Protein AF-A0A6S6WD17-F1 (afdb_monomer)

pLDDT: mean 90.26, std 6.53, range [53.34, 97.44]

Foldseek 3Di:
DQDDFDDQDDDPCVVVVDDGDDTDDSVPDDDPVQKDKDFDALVCLLVVLVVCPVPDDPVRLCVAQPPVRDDDPSVSSVLLSLLCHLLSVAPQKTKMFMAGNVVRDTPDIDMDGHPPDPDDDDSSHNCSNVVRD

Organism: NCBI:txid97479

Solvent-accessible surface area (backbone atoms only — not comparable to full-atom values): 8151 Å² total; per-residue (Å²): 130,86,66,73,71,59,77,83,74,91,68,75,30,88,80,69,79,57,81,84,79,77,63,70,56,45,94,77,52,80,57,72,90,41,50,45,78,44,75,53,52,74,89,43,25,53,62,52,27,48,47,49,64,71,74,47,55,73,71,69,44,40,80,63,47,47,74,94,75,57,70,60,67,70,58,50,26,54,52,45,14,59,23,40,47,26,42,60,69,29,94,42,38,51,44,37,32,33,28,36,56,93,78,66,44,78,79,44,76,51,71,49,72,43,93,82,39,94,68,93,81,57,64,79,37,81,65,21,32,81,71,45,92

Nearest PDB structures (foldseek):
  8t8d-assembly2_B  TM=6.590E-01  e=1.403E+00  Helicobacter pylori 26695
  9g8n-assembly1_G  TM=5.959E-01  e=2.919E+00  Homo sapiens
  3iml-assembly1_B  TM=3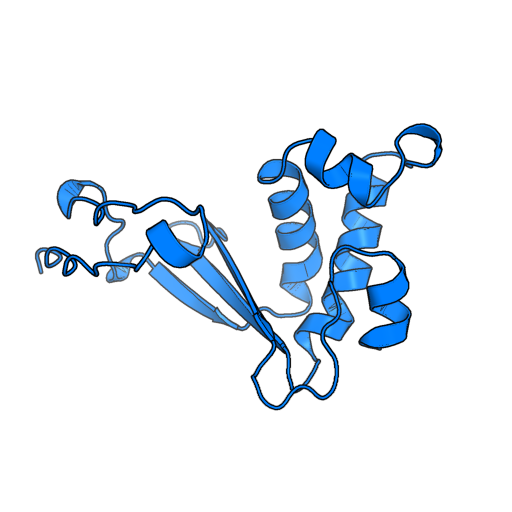.505E-01  e=1.099E+00  Burkholderia pseudomallei
  3r9p-assembly1_A  TM=4.827E-01  e=2.583E+00  Mycobacterium avium subsp. paratuberculosis
  5ugh-assembly1_A  TM=4.217E-01  e=2.286E+00  Homo sapiens

Structure (mmCIF, N/CA/C/O backbone):
data_AF-A0A6S6WD17-F1
#
_entry.id   AF-A0A6S6WD17-F1
#
loop_
_atom_site.group_PDB
_atom_site.id
_atom_site.type_symbol
_atom_site.label_atom_id
_atom_site.label_alt_id
_atom_site.label_comp_id
_atom_site.label_asym_id
_atom_site.label_entity_id
_atom_site.label_seq_id
_atom_site.pdbx_PDB_ins_code
_atom_site.Cartn_x
_atom_site.Cartn_y
_atom_site.Cartn_z
_atom_site.occupancy
_atom_site.B_iso_or_equiv
_atom_site.auth_seq_id
_atom_site.auth_comp_id
_atom_site.auth_asym_id
_atom_site.auth_atom_id
_atom_site.pdbx_PDB_model_num
ATOM 1 N N . MET A 1 1 ? -20.141 0.971 21.240 1.00 53.34 1 MET A N 1
ATOM 2 C CA . MET A 1 1 ? -21.398 1.429 20.604 1.00 53.34 1 MET A CA 1
ATOM 3 C C . MET A 1 1 ? -21.593 0.637 19.319 1.00 53.34 1 MET A C 1
ATOM 5 O O . MET A 1 1 ? -20.578 0.322 18.708 1.00 53.34 1 MET A O 1
ATOM 9 N N . PRO A 1 2 ? -22.823 0.260 18.930 1.00 64.88 2 PRO A N 1
ATOM 10 C CA . PRO A 1 2 ? -23.047 -0.427 17.659 1.00 64.88 2 PRO A CA 1
ATOM 11 C C . PRO A 1 2 ? -22.592 0.463 16.495 1.00 64.88 2 PRO A C 1
A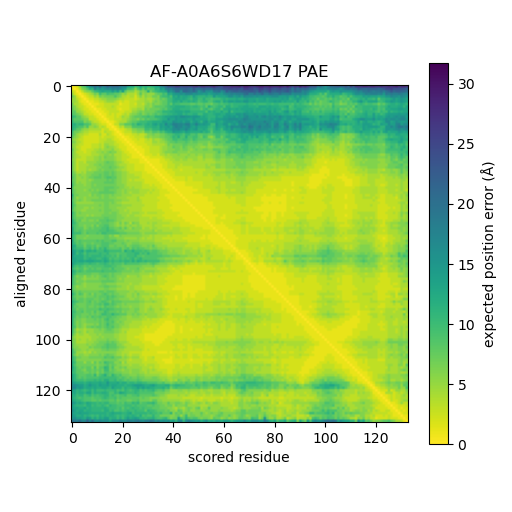TOM 13 O O . PRO A 1 2 ? -22.884 1.660 16.483 1.00 64.88 2 PRO A O 1
ATOM 16 N N . GLN A 1 3 ? -21.847 -0.107 15.544 1.00 75.94 3 GLN A N 1
ATOM 17 C CA . GLN A 1 3 ? -21.400 0.624 14.359 1.00 75.94 3 GLN A CA 1
ATOM 18 C C . GLN A 1 3 ? -22.602 1.022 13.503 1.00 75.94 3 GLN A C 1
ATOM 20 O O . GLN A 1 3 ? -23.478 0.206 13.216 1.00 75.94 3 GLN A O 1
ATOM 25 N N . GLN A 1 4 ? -22.637 2.289 13.094 1.00 83.19 4 GLN A N 1
ATOM 26 C CA . GLN A 1 4 ? -23.680 2.793 12.210 1.00 83.19 4 GLN A CA 1
ATOM 27 C C . GLN A 1 4 ? -23.509 2.225 10.798 1.00 83.19 4 GLN A C 1
ATOM 29 O O . GLN A 1 4 ? -22.388 2.049 10.305 1.00 83.19 4 GLN A O 1
ATOM 34 N N . GLN A 1 5 ? -24.638 1.957 10.141 1.00 85.69 5 GLN A N 1
ATOM 35 C CA . GLN A 1 5 ? -24.658 1.603 8.728 1.00 85.69 5 GLN A CA 1
ATOM 36 C C . GLN A 1 5 ? -24.125 2.775 7.906 1.00 85.69 5 GLN A C 1
ATOM 38 O O . GLN A 1 5 ? -24.564 3.915 8.068 1.00 85.69 5 GLN A O 1
ATOM 43 N N . ALA A 1 6 ? -23.155 2.494 7.038 1.00 87.38 6 ALA A N 1
ATOM 44 C CA . ALA A 1 6 ? -22.602 3.512 6.161 1.00 87.38 6 ALA A CA 1
ATOM 45 C C . ALA A 1 6 ? -23.648 3.943 5.121 1.00 87.38 6 ALA A C 1
ATOM 47 O O . ALA A 1 6 ? -24.396 3.117 4.591 1.00 87.38 6 ALA A O 1
ATOM 48 N N . ALA A 1 7 ? -23.688 5.244 4.829 1.00 90.38 7 ALA A N 1
ATOM 49 C CA . ALA A 1 7 ? -24.592 5.796 3.832 1.00 90.38 7 ALA A CA 1
ATOM 50 C C . ALA A 1 7 ? -24.287 5.220 2.442 1.00 90.38 7 ALA A C 1
ATOM 52 O O . ALA A 1 7 ? -23.127 5.080 2.048 1.00 90.38 7 ALA A O 1
ATOM 53 N N . PHE A 1 8 ? -25.336 4.917 1.680 1.00 92.50 8 PHE A N 1
ATOM 54 C CA . PHE A 1 8 ? -25.189 4.577 0.272 1.00 92.50 8 PHE A CA 1
ATOM 55 C C . PHE A 1 8 ? -24.805 5.830 -0.522 1.00 92.50 8 PHE A C 1
ATOM 57 O O . PHE A 1 8 ? -25.510 6.838 -0.482 1.00 92.50 8 PHE A O 1
ATOM 64 N N . ILE A 1 9 ? -23.700 5.752 -1.262 1.00 91.62 9 ILE A N 1
ATOM 65 C CA . ILE A 1 9 ? -23.235 6.819 -2.150 1.00 91.62 9 ILE A CA 1
ATOM 66 C C . ILE A 1 9 ? -23.401 6.328 -3.583 1.00 91.62 9 ILE A C 1
ATOM 68 O O . ILE A 1 9 ? -22.750 5.363 -3.985 1.00 91.62 9 ILE A O 1
ATOM 72 N N . LYS A 1 10 ? -24.268 6.998 -4.351 1.00 91.38 10 LYS A N 1
ATOM 73 C CA . LYS A 1 10 ? -24.457 6.705 -5.773 1.00 91.38 10 LYS A CA 1
ATOM 74 C C . LYS A 1 10 ? -23.298 7.290 -6.578 1.00 91.38 10 LYS A C 1
ATOM 76 O O . LYS A 1 10 ? -23.111 8.504 -6.600 1.00 91.38 10 LYS A O 1
ATOM 81 N N . VAL A 1 11 ? -22.557 6.426 -7.258 1.00 88.38 11 VAL A N 1
ATOM 82 C CA . VAL A 1 11 ? -21.476 6.784 -8.178 1.00 88.38 11 VAL A CA 1
ATOM 83 C C . VAL A 1 11 ? -22.023 6.731 -9.614 1.00 88.38 11 VAL A C 1
ATOM 85 O O . VAL A 1 11 ? -22.731 5.776 -9.941 1.00 88.38 11 VAL A O 1
ATOM 88 N N . PRO A 1 12 ? -21.732 7.719 -10.486 1.00 89.12 12 PRO A N 1
ATOM 89 C CA . PRO A 1 12 ? -22.207 7.740 -11.874 1.00 89.12 12 PRO A CA 1
ATOM 90 C C . PRO A 1 12 ? -21.410 6.757 -12.750 1.00 89.12 12 PRO A C 1
ATOM 92 O O . PRO A 1 12 ? -20.586 7.137 -13.583 1.00 89.12 12 PRO A O 1
ATOM 95 N N . THR A 1 13 ? -21.606 5.461 -12.513 1.00 90.38 13 THR A N 1
ATOM 96 C CA . THR A 1 13 ? -20.870 4.365 -13.169 1.00 90.38 13 THR A CA 1
ATOM 97 C C . THR A 1 13 ? -21.070 4.312 -14.683 1.00 90.38 13 THR A C 1
ATOM 99 O O . THR A 1 13 ? -20.185 3.859 -15.406 1.00 90.38 13 THR A O 1
ATOM 102 N N . GLU A 1 14 ? -22.190 4.840 -15.174 1.00 90.75 14 GLU A N 1
ATOM 103 C CA . GLU A 1 14 ? -22.513 4.977 -16.593 1.00 90.75 14 GLU A CA 1
ATOM 104 C C . GLU A 1 14 ? -21.523 5.866 -17.357 1.00 90.75 14 GLU A C 1
ATOM 106 O O . GLU A 1 14 ? -21.325 5.670 -18.553 1.00 90.75 14 GLU A O 1
ATOM 111 N N . LEU A 1 15 ? -20.864 6.810 -16.675 1.00 88.19 15 LEU A N 1
ATOM 112 C CA . LEU A 1 15 ? -19.889 7.716 -17.286 1.00 88.19 15 LEU A CA 1
ATOM 113 C C . LEU A 1 15 ? -18.483 7.112 -17.369 1.00 88.19 15 LEU A C 1
ATOM 115 O O . LEU A 1 15 ? -17.655 7.589 -18.142 1.00 88.19 15 LEU A O 1
ATOM 119 N N . THR A 1 16 ? -18.190 6.096 -16.556 1.00 82.62 16 THR A N 1
ATOM 120 C CA . THR A 1 16 ? -16.830 5.560 -16.382 1.00 82.62 16 THR A CA 1
ATOM 121 C C . THR A 1 16 ? -16.682 4.112 -16.836 1.00 82.62 16 THR A C 1
ATOM 123 O O . THR A 1 16 ? -15.560 3.613 -16.895 1.00 82.62 16 THR A O 1
ATOM 126 N N . GLY A 1 17 ? -17.789 3.419 -17.133 1.00 85.06 17 GLY A N 1
ATOM 127 C CA . GLY A 1 17 ? -17.787 1.969 -17.353 1.00 85.06 17 GLY A CA 1
ATOM 128 C C . GLY A 1 17 ? -17.413 1.177 -16.093 1.00 85.06 17 GLY A C 1
ATOM 129 O O . GLY A 1 17 ? -16.974 0.033 -16.191 1.00 85.06 17 GLY A O 1
ATOM 130 N N . GLY A 1 18 ? -17.523 1.806 -14.917 1.00 86.19 18 GLY A N 1
ATOM 131 C CA . GLY A 1 18 ? -17.204 1.209 -13.623 1.00 86.19 18 GLY A CA 1
ATOM 132 C C . GLY A 1 18 ? -18.350 0.381 -13.038 1.00 86.19 18 GLY A C 1
ATOM 133 O O . GLY A 1 18 ? -19.355 0.114 -13.692 1.00 86.19 18 GLY A O 1
ATOM 134 N N . PHE A 1 19 ? -18.213 -0.001 -11.766 1.00 88.44 19 PHE A N 1
ATOM 135 C CA . PHE A 1 19 ? -19.245 -0.716 -11.013 1.00 88.44 19 PHE A CA 1
ATOM 136 C C . PHE A 1 19 ? -19.519 -0.039 -9.667 1.00 88.44 19 PHE A C 1
ATOM 138 O O . PHE A 1 19 ? -18.638 0.585 -9.075 1.00 88.44 19 PHE A O 1
ATOM 145 N N . GLN A 1 20 ? -20.756 -0.164 -9.188 1.00 91.31 20 GLN A N 1
ATOM 146 C CA . GLN A 1 20 ? -21.193 0.338 -7.888 1.00 91.31 20 GLN A CA 1
ATOM 147 C C . GLN A 1 20 ? -21.063 -0.780 -6.852 1.00 91.31 20 GLN A C 1
ATOM 149 O O . GLN A 1 20 ? -21.557 -1.886 -7.066 1.00 91.31 20 GLN A O 1
ATOM 154 N N . THR A 1 21 ? -20.450 -0.484 -5.709 1.00 90.44 21 THR A N 1
ATOM 155 C CA . THR A 1 21 ? -20.460 -1.375 -4.542 1.00 90.44 21 THR A CA 1
ATOM 156 C C . THR A 1 21 ? -21.543 -0.962 -3.545 1.00 90.44 21 THR A C 1
ATOM 158 O O . THR A 1 21 ? -21.983 0.191 -3.516 1.00 90.44 21 THR A O 1
ATOM 161 N N . MET A 1 22 ? -21.986 -1.919 -2.726 1.00 91.38 22 MET A N 1
ATOM 162 C CA . MET A 1 22 ? -22.904 -1.667 -1.613 1.00 91.38 22 MET A CA 1
ATOM 163 C C . MET A 1 22 ? -22.117 -1.414 -0.320 1.00 91.38 22 MET A C 1
ATOM 165 O O . MET A 1 22 ? -21.058 -2.023 -0.139 1.00 91.38 22 MET A O 1
ATOM 169 N N . PRO A 1 23 ? -22.617 -0.561 0.594 1.00 90.19 23 PRO A N 1
ATOM 170 C CA . PRO A 1 23 ? -22.044 -0.422 1.926 1.00 90.19 23 PRO A CA 1
ATOM 171 C C . PRO A 1 23 ? -21.931 -1.774 2.638 1.00 90.19 23 PRO A C 1
ATOM 173 O O . PRO A 1 23 ? -22.854 -2.585 2.593 1.00 90.19 23 PRO A O 1
ATOM 176 N N . THR A 1 24 ? -20.811 -2.011 3.320 1.00 90.31 24 THR A N 1
ATOM 177 C CA . THR A 1 24 ? -20.634 -3.212 4.144 1.00 90.31 24 THR A CA 1
ATOM 178 C C . THR A 1 24 ? -21.606 -3.194 5.323 1.00 90.31 24 THR A C 1
ATOM 180 O O . THR A 1 24 ? -21.650 -2.216 6.073 1.00 90.31 24 THR A O 1
ATOM 183 N N . GLU A 1 25 ? -22.339 -4.293 5.513 1.00 91.12 25 GLU A N 1
ATOM 184 C CA . GLU A 1 25 ? -23.228 -4.487 6.664 1.00 91.12 25 GLU A CA 1
ATOM 185 C C . GLU A 1 25 ? -22.485 -4.278 7.996 1.00 91.12 25 GLU A C 1
ATOM 187 O O . GLU A 1 25 ? -21.384 -4.820 8.149 1.00 91.12 25 GLU A O 1
ATOM 192 N N . PRO A 1 26 ? -23.061 -3.565 8.987 1.00 89.88 26 PRO A N 1
ATOM 193 C CA . PRO A 1 26 ? -22.388 -3.278 10.257 1.00 89.88 26 PRO A CA 1
ATOM 194 C C . PRO A 1 26 ? -21.839 -4.512 10.975 1.00 89.88 26 PRO A C 1
ATOM 196 O O . PRO A 1 26 ? -20.745 -4.466 11.521 1.00 89.88 26 PRO A O 1
ATOM 199 N N . SER A 1 27 ? -22.555 -5.638 10.919 1.00 90.69 27 SER A N 1
ATOM 200 C CA . SER A 1 27 ? -22.145 -6.903 11.548 1.00 90.69 27 SER A CA 1
ATOM 201 C C . SER A 1 27 ? -20.901 -7.543 10.926 1.00 90.69 27 SER A C 1
ATOM 203 O O . SER A 1 27 ? -20.332 -8.462 11.508 1.00 90.69 27 SER A O 1
ATOM 205 N N . ARG A 1 28 ? -20.484 -7.082 9.742 1.00 90.25 28 ARG A N 1
ATOM 206 C CA . ARG A 1 28 ? -19.286 -7.543 9.028 1.00 90.25 28 ARG A CA 1
ATOM 207 C C . ARG A 1 28 ? -18.143 -6.530 9.078 1.00 90.25 28 ARG A C 1
ATOM 209 O O . ARG A 1 28 ? -17.102 -6.772 8.471 1.00 90.25 28 ARG A O 1
ATOM 216 N N . ARG A 1 29 ? -18.332 -5.381 9.736 1.00 89.88 29 ARG A N 1
ATOM 217 C CA . ARG A 1 29 ? -17.282 -4.371 9.890 1.00 89.88 29 ARG A CA 1
ATOM 218 C C . ARG A 1 29 ? -16.417 -4.719 11.097 1.00 89.88 29 ARG A C 1
ATOM 220 O O . ARG A 1 29 ? -16.905 -5.194 12.117 1.00 89.88 29 ARG A O 1
ATOM 227 N N . ILE A 1 30 ? -15.119 -4.477 10.959 1.00 91.19 30 ILE A N 1
ATOM 228 C CA . ILE A 1 30 ? -14.201 -4.500 12.098 1.00 91.19 30 ILE A CA 1
ATOM 229 C C . ILE A 1 30 ? -14.550 -3.293 12.981 1.00 91.19 30 ILE A C 1
ATOM 231 O O . ILE A 1 30 ? -14.720 -2.208 12.413 1.00 91.19 30 ILE A O 1
ATOM 235 N N . PRO A 1 31 ? -14.669 -3.443 14.315 1.00 92.25 31 PRO A N 1
ATOM 236 C CA . PRO A 1 31 ? -14.948 -2.332 15.221 1.00 92.25 31 PRO A CA 1
ATOM 237 C C . PRO A 1 31 ? -13.956 -1.178 15.053 1.00 92.25 31 PRO A C 1
ATOM 239 O O . PRO A 1 31 ? -12.758 -1.404 14.918 1.00 92.25 31 PRO A O 1
ATOM 242 N N . ASP A 1 32 ? -14.432 0.067 15.123 1.00 90.44 32 ASP A N 1
ATOM 243 C CA . ASP A 1 32 ? -13.563 1.247 14.975 1.00 90.44 32 ASP A CA 1
ATOM 244 C C . ASP A 1 32 ? -12.495 1.305 16.082 1.00 90.44 32 ASP A C 1
ATOM 246 O O . ASP A 1 32 ? -11.388 1.777 15.850 1.00 90.44 32 ASP A O 1
ATOM 250 N N . SER A 1 33 ? -12.806 0.776 17.273 1.00 94.50 33 SER A N 1
ATOM 251 C CA . SER A 1 33 ? -11.852 0.619 18.381 1.00 94.50 33 SER A CA 1
ATOM 252 C C . SER A 1 33 ? -10.695 -0.322 18.059 1.00 94.50 33 SER A C 1
ATOM 254 O O . SER A 1 33 ? -9.640 -0.229 18.683 1.00 94.50 33 SER A O 1
ATOM 256 N N . ASP A 1 34 ? -10.896 -1.217 17.095 1.00 96.25 34 ASP A N 1
ATOM 257 C CA . ASP A 1 34 ? -9.953 -2.266 16.734 1.00 96.25 34 ASP A CA 1
ATOM 258 C C . ASP A 1 34 ? -9.135 -1.866 15.497 1.00 96.25 34 ASP A C 1
ATOM 260 O O . ASP A 1 34 ? -8.337 -2.655 14.991 1.00 96.25 34 ASP A O 1
ATOM 264 N N . LEU A 1 35 ? -9.308 -0.632 15.011 1.00 95.56 35 LEU A N 1
ATOM 265 C CA . LEU A 1 35 ? -8.614 -0.085 13.855 1.00 95.56 35 LEU A CA 1
ATOM 266 C C . LEU A 1 35 ? -7.859 1.194 14.212 1.00 95.56 35 LEU A C 1
ATOM 268 O O .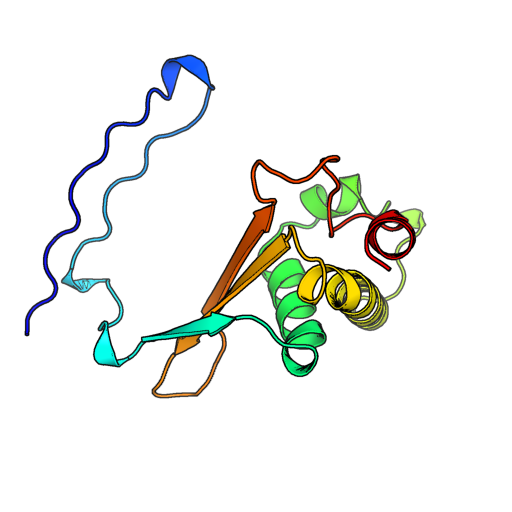 LEU A 1 35 ? -8.390 2.121 14.818 1.00 95.56 35 LEU A O 1
ATOM 272 N N . ARG A 1 36 ? -6.620 1.283 13.735 1.00 96.69 36 ARG A N 1
ATOM 273 C CA . ARG A 1 36 ? -5.864 2.535 13.655 1.00 96.69 36 ARG A CA 1
ATOM 274 C C . ARG A 1 36 ? -5.515 2.833 12.210 1.00 96.69 36 ARG A C 1
ATOM 276 O O . ARG A 1 36 ? -5.115 1.937 11.473 1.00 96.69 36 ARG A O 1
ATOM 283 N N . VAL A 1 37 ? -5.637 4.096 11.816 1.00 96.56 37 VAL A N 1
ATOM 284 C CA . VAL A 1 37 ? -5.151 4.580 10.520 1.00 96.56 37 VAL A CA 1
ATOM 285 C C . VAL A 1 37 ? -3.918 5.432 10.764 1.00 96.56 37 VAL A C 1
ATOM 287 O O . VAL A 1 37 ? -3.949 6.362 11.568 1.00 96.56 37 VAL A O 1
ATOM 290 N N . GLU A 1 38 ? -2.830 5.098 10.083 1.00 97.12 38 GLU A N 1
ATOM 291 C CA . GLU A 1 38 ? -1.520 5.715 10.274 1.00 97.12 38 GLU A CA 1
ATOM 292 C C . GLU A 1 38 ? -0.897 6.068 8.923 1.00 97.12 38 GLU A C 1
ATOM 294 O O . GLU A 1 38 ? -1.159 5.404 7.921 1.00 97.12 38 GLU A O 1
ATOM 299 N N . ILE A 1 39 ? -0.045 7.094 8.894 1.00 96.31 39 ILE A N 1
ATOM 300 C CA . ILE A 1 39 ? 0.815 7.363 7.735 1.00 96.31 39 ILE A CA 1
ATOM 301 C C . ILE A 1 39 ? 1.884 6.268 7.663 1.00 96.31 39 ILE A C 1
ATOM 303 O O . ILE A 1 39 ? 2.457 5.885 8.686 1.00 96.31 39 ILE A O 1
ATOM 307 N N . CYS A 1 40 ? 2.146 5.758 6.461 1.00 96.50 40 CYS A N 1
ATOM 308 C CA . CYS A 1 40 ? 3.201 4.774 6.254 1.00 96.50 40 CYS A CA 1
ATOM 309 C C . CYS A 1 40 ? 4.584 5.378 6.512 1.00 96.50 40 CYS A C 1
ATOM 311 O O . CYS A 1 40 ? 4.872 6.523 6.171 1.00 96.50 40 CYS A O 1
ATOM 313 N N . THR A 1 41 ? 5.459 4.562 7.080 1.00 95.31 41 THR A N 1
ATOM 314 C CA . THR A 1 41 ? 6.856 4.880 7.369 1.00 95.31 41 THR A CA 1
ATOM 315 C C . THR A 1 41 ? 7.781 3.966 6.575 1.00 95.31 41 THR A C 1
ATOM 317 O O . THR A 1 41 ? 7.356 2.969 5.993 1.00 95.31 41 THR A O 1
ATOM 320 N N . GLU A 1 42 ? 9.079 4.265 6.576 1.00 94.88 42 GLU A N 1
ATOM 321 C CA . GLU A 1 42 ? 10.087 3.427 5.912 1.00 94.88 42 GLU A CA 1
ATOM 322 C C . GLU A 1 42 ? 10.071 1.972 6.404 1.00 94.88 42 GLU A C 1
ATOM 324 O O . GLU A 1 42 ? 10.265 1.053 5.609 1.00 94.88 42 GLU A O 1
ATOM 329 N N . ALA A 1 43 ? 9.764 1.758 7.689 1.00 95.38 43 ALA A N 1
ATOM 330 C CA . ALA A 1 43 ? 9.669 0.427 8.287 1.00 95.38 43 ALA A CA 1
ATOM 331 C C . ALA A 1 43 ? 8.546 -0.430 7.674 1.00 95.38 43 ALA A C 1
ATOM 333 O O . ALA A 1 43 ? 8.599 -1.656 7.743 1.00 95.38 43 ALA A O 1
ATOM 334 N N . ASP A 1 44 ? 7.552 0.194 7.037 1.00 96.19 44 ASP A N 1
ATOM 335 C CA . ASP A 1 44 ? 6.409 -0.501 6.446 1.00 96.19 44 ASP A CA 1
ATOM 336 C C . ASP A 1 44 ? 6.685 -0.994 5.015 1.00 96.19 44 ASP A C 1
ATOM 338 O O . ASP A 1 44 ? 5.941 -1.824 4.490 1.00 96.19 44 ASP A O 1
ATOM 342 N N . ALA A 1 45 ? 7.749 -0.507 4.363 1.00 95.38 45 ALA A N 1
ATOM 343 C CA . ALA A 1 45 ? 7.954 -0.664 2.922 1.00 95.38 45 ALA A CA 1
ATOM 344 C C . ALA A 1 45 ? 7.960 -2.126 2.458 1.00 95.38 45 ALA A C 1
ATOM 346 O O . ALA A 1 45 ? 7.307 -2.463 1.469 1.00 95.38 45 ALA A O 1
ATOM 347 N N . LEU A 1 46 ? 8.673 -3.001 3.174 1.00 96.12 46 LEU A N 1
ATOM 348 C CA . LEU A 1 46 ? 8.766 -4.413 2.806 1.00 96.12 46 LEU A CA 1
ATOM 349 C C . LEU A 1 46 ? 7.424 -5.128 2.972 1.00 96.12 46 LEU A C 1
ATOM 351 O O . LEU A 1 46 ? 6.972 -5.805 2.051 1.00 96.12 46 LEU A O 1
ATOM 355 N N . LYS A 1 47 ? 6.743 -4.907 4.101 1.00 95.44 47 LYS A N 1
ATOM 356 C CA . LYS A 1 47 ? 5.454 -5.550 4.373 1.00 95.44 47 LYS A CA 1
ATOM 357 C C . LYS A 1 47 ? 4.380 -5.116 3.377 1.00 95.44 47 LYS A C 1
ATOM 359 O O . LYS A 1 47 ? 3.575 -5.927 2.929 1.00 95.44 47 LYS A O 1
ATOM 364 N N . ILE A 1 48 ? 4.394 -3.842 2.990 1.00 95.44 48 ILE A N 1
ATOM 365 C CA . ILE A 1 48 ? 3.491 -3.302 1.971 1.00 95.44 48 ILE A CA 1
ATOM 366 C C . ILE A 1 48 ? 3.817 -3.882 0.588 1.00 95.44 48 ILE A C 1
ATOM 368 O O . ILE A 1 48 ? 2.900 -4.210 -0.165 1.00 95.44 48 ILE A O 1
ATOM 372 N N . ALA A 1 49 ? 5.098 -4.054 0.250 1.00 95.25 49 ALA A N 1
ATOM 373 C CA . ALA A 1 49 ? 5.492 -4.692 -1.002 1.00 95.25 49 ALA A CA 1
ATOM 374 C C . ALA A 1 49 ? 4.974 -6.138 -1.095 1.00 95.25 49 ALA A C 1
ATOM 376 O O . ALA A 1 49 ? 4.349 -6.488 -2.095 1.00 95.25 49 ALA A O 1
ATOM 377 N N . GLU A 1 50 ? 5.162 -6.942 -0.045 1.00 95.31 50 GLU A N 1
ATOM 378 C CA . GLU A 1 50 ? 4.605 -8.301 0.063 1.00 95.31 50 GLU A CA 1
ATOM 379 C C . GLU A 1 50 ? 3.077 -8.306 -0.093 1.00 95.31 50 GLU A C 1
ATOM 381 O O . GLU A 1 50 ? 2.514 -9.100 -0.854 1.00 95.31 50 GLU A O 1
ATOM 386 N N . ALA A 1 51 ? 2.396 -7.380 0.591 1.00 93.25 51 ALA A N 1
ATOM 387 C CA . ALA A 1 51 ? 0.947 -7.247 0.510 1.00 93.25 51 ALA A CA 1
ATOM 388 C C . ALA A 1 51 ? 0.487 -6.934 -0.921 1.00 93.25 51 ALA A C 1
ATOM 390 O O . ALA A 1 51 ? -0.484 -7.517 -1.395 1.00 93.25 51 ALA A O 1
ATOM 391 N N . PHE A 1 52 ? 1.199 -6.079 -1.660 1.00 93.62 52 PHE A N 1
ATOM 392 C CA . PHE A 1 52 ? 0.851 -5.800 -3.053 1.00 93.62 52 PHE A CA 1
ATOM 393 C C . PHE A 1 52 ? 1.003 -7.021 -3.966 1.00 93.62 52 PHE A C 1
ATOM 395 O O . PHE A 1 52 ? 0.142 -7.235 -4.820 1.00 93.62 52 PHE A O 1
ATOM 402 N N . TYR A 1 53 ? 2.040 -7.843 -3.797 1.00 93.62 53 TYR A N 1
ATOM 403 C CA . TYR A 1 53 ? 2.152 -9.088 -4.568 1.00 93.62 53 TYR A CA 1
ATOM 404 C C . TYR A 1 53 ? 1.093 -10.123 -4.192 1.00 93.62 53 TYR A C 1
ATOM 406 O O . TYR A 1 53 ? 0.684 -10.900 -5.049 1.00 93.62 53 TYR A O 1
ATOM 414 N N . THR A 1 54 ? 0.597 -10.082 -2.956 1.00 93.25 54 THR A N 1
ATOM 415 C CA . THR A 1 54 ? -0.510 -10.934 -2.501 1.00 93.25 54 THR A CA 1
ATOM 416 C C . THR A 1 54 ? -1.859 -10.466 -3.059 1.00 93.25 54 THR A C 1
ATOM 418 O O . THR A 1 54 ? -2.676 -11.279 -3.483 1.00 93.25 54 THR A O 1
ATOM 421 N N . CYS A 1 55 ? -2.106 -9.154 -3.071 1.00 91.56 55 CYS A N 1
ATOM 422 C CA . CYS A 1 55 ? -3.403 -8.584 -3.439 1.00 91.56 55 CYS A CA 1
ATOM 423 C C . CYS A 1 55 ? -3.618 -8.445 -4.952 1.00 91.56 55 CYS A C 1
ATOM 425 O O . CYS A 1 55 ? -4.761 -8.488 -5.406 1.00 91.56 55 CYS A O 1
ATOM 427 N N . PHE A 1 56 ? -2.557 -8.233 -5.739 1.00 92.00 56 PHE A N 1
ATOM 428 C CA . PHE A 1 56 ? -2.674 -8.041 -7.186 1.00 92.00 56 PHE A CA 1
ATOM 429 C C . PHE A 1 56 ? -2.337 -9.318 -7.964 1.00 92.00 56 PHE A C 1
ATOM 431 O O . PHE A 1 56 ? -1.296 -9.929 -7.720 1.00 92.00 56 PHE A O 1
ATOM 438 N N . PRO A 1 57 ? -3.161 -9.698 -8.957 1.00 92.75 57 PRO A N 1
ATOM 439 C CA . PRO A 1 57 ? -2.958 -10.930 -9.706 1.00 92.75 57 PRO A CA 1
ATOM 440 C C . PRO A 1 57 ? -1.729 -10.857 -10.628 1.00 92.75 57 PRO A C 1
ATOM 442 O O . PRO A 1 57 ? -1.231 -9.787 -10.995 1.00 92.75 57 PRO A O 1
ATOM 445 N N . ALA A 1 58 ? -1.219 -12.025 -11.024 1.00 91.25 58 ALA A N 1
ATOM 446 C CA . ALA A 1 58 ? 0.029 -12.145 -11.780 1.00 91.25 58 ALA A CA 1
ATOM 447 C C . ALA A 1 58 ? 0.001 -11.447 -13.157 1.00 91.25 58 ALA A C 1
ATOM 449 O O . ALA A 1 58 ? 1.033 -10.939 -13.614 1.00 91.25 58 ALA A O 1
ATOM 450 N N . ASP A 1 59 ? -1.164 -11.395 -13.808 1.00 92.88 59 ASP A N 1
ATOM 451 C CA . ASP A 1 59 ? -1.393 -10.715 -15.088 1.00 92.88 59 ASP A CA 1
ATOM 452 C C . ASP A 1 59 ? -1.325 -9.185 -14.943 1.00 92.88 59 ASP A C 1
ATOM 454 O O . ASP A 1 59 ? -0.798 -8.482 -15.809 1.00 92.88 59 ASP A O 1
ATOM 458 N N . TRP A 1 60 ? -1.774 -8.652 -13.806 1.00 92.75 60 TRP A N 1
ATOM 459 C CA . TRP A 1 60 ? -1.641 -7.238 -13.474 1.00 92.75 60 TRP A CA 1
ATOM 460 C C . TRP A 1 60 ? -0.171 -6.838 -13.293 1.00 92.75 60 TRP A C 1
ATOM 462 O O . TRP A 1 60 ? 0.243 -5.760 -13.749 1.00 92.75 60 TRP A O 1
ATOM 472 N N . TRP A 1 61 ? 0.632 -7.717 -12.684 1.00 92.31 61 TRP A N 1
ATOM 473 C CA . TRP A 1 61 ? 2.084 -7.558 -12.586 1.00 92.31 61 TRP A CA 1
ATOM 474 C C . TRP A 1 61 ? 2.786 -7.730 -13.934 1.00 92.31 61 TRP A C 1
ATOM 476 O O . TRP A 1 61 ? 3.774 -7.047 -14.1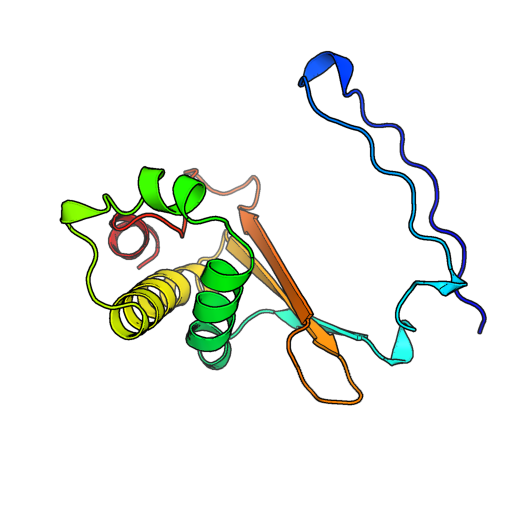85 1.00 92.31 61 TRP A O 1
ATOM 486 N N . ALA A 1 62 ? 2.272 -8.565 -14.847 1.00 91.62 62 ALA A N 1
ATOM 487 C CA . ALA A 1 62 ? 2.891 -8.816 -16.164 1.00 91.62 62 ALA A CA 1
ATOM 488 C C . ALA A 1 62 ? 2.984 -7.560 -17.024 1.00 91.62 62 ALA A C 1
ATOM 490 O O . ALA A 1 62 ? 3.922 -7.398 -17.795 1.00 91.62 62 ALA A O 1
ATOM 491 N N . LYS A 1 63 ? 2.077 -6.611 -16.797 1.00 89.56 63 LYS A N 1
ATOM 492 C CA . LYS A 1 63 ? 2.067 -5.302 -17.459 1.00 89.56 63 LYS A CA 1
ATOM 493 C C . LYS A 1 63 ? 3.163 -4.345 -16.966 1.00 89.56 63 LYS A C 1
ATOM 495 O O . LYS A 1 63 ? 3.314 -3.265 -17.528 1.00 89.56 63 LYS A O 1
ATOM 500 N N . LYS A 1 64 ? 3.867 -4.675 -15.880 1.00 89.06 64 LYS A N 1
ATOM 501 C CA . LYS A 1 64 ? 4.872 -3.813 -15.220 1.00 89.06 64 LYS A CA 1
ATOM 502 C C . LYS A 1 64 ? 6.231 -4.487 -15.119 1.00 89.06 64 LYS A C 1
ATOM 504 O O . LYS A 1 64 ? 7.260 -3.826 -15.207 1.00 89.06 64 LYS A O 1
ATOM 509 N N . GLU A 1 65 ? 6.202 -5.798 -14.938 1.00 88.50 65 GLU A N 1
ATOM 510 C CA . GLU A 1 65 ? 7.345 -6.677 -14.789 1.00 88.50 65 GLU A CA 1
ATOM 511 C C . GLU A 1 65 ? 7.148 -7.824 -15.790 1.00 88.50 65 GLU A C 1
ATOM 513 O O . GLU A 1 65 ? 6.413 -8.772 -15.476 1.00 88.50 65 GLU A O 1
ATOM 518 N N . PRO A 1 66 ? 7.715 -7.722 -17.008 1.00 86.81 66 PRO A N 1
ATOM 519 C CA . PRO A 1 66 ? 7.610 -8.768 -18.023 1.00 86.81 66 PRO A CA 1
ATOM 520 C C . PRO A 1 66 ? 8.143 -10.094 -17.485 1.00 86.81 66 PRO A C 1
ATOM 522 O O . PRO A 1 66 ? 9.186 -10.112 -16.831 1.00 86.81 66 PRO A O 1
ATOM 525 N N . VAL A 1 67 ? 7.406 -11.186 -17.707 1.00 89.94 67 VAL A N 1
ATOM 526 C CA . VAL A 1 67 ? 7.629 -12.485 -17.042 1.00 89.94 67 VAL A CA 1
ATOM 527 C C . VAL A 1 67 ? 9.040 -13.008 -17.297 1.00 89.94 67 VAL A C 1
ATOM 529 O O . VAL A 1 67 ? 9.696 -13.484 -16.377 1.00 89.94 67 VAL A O 1
ATOM 532 N N . GLU A 1 68 ? 9.524 -12.842 -18.521 1.00 91.62 68 GLU A N 1
ATOM 533 C CA . GLU A 1 68 ? 10.841 -13.247 -18.996 1.00 91.62 68 GLU A CA 1
ATOM 534 C C . GLU A 1 68 ? 12.006 -12.467 -18.362 1.00 91.62 68 GLU A C 1
ATOM 536 O O . GLU A 1 68 ? 13.143 -12.929 -18.404 1.00 91.62 68 GLU A O 1
ATOM 541 N N . LEU A 1 69 ? 11.734 -11.313 -17.742 1.00 88.94 69 LEU A N 1
ATOM 542 C CA . LEU A 1 69 ? 12.726 -10.477 -17.054 1.00 88.94 69 LEU A CA 1
ATOM 543 C C . LEU A 1 69 ? 12.568 -10.493 -15.525 1.00 88.94 69 LEU A C 1
ATOM 545 O O . LEU A 1 69 ? 13.287 -9.770 -14.829 1.00 88.94 69 LEU A O 1
ATOM 549 N N . ARG A 1 70 ? 11.612 -11.258 -14.978 1.00 88.81 70 ARG A N 1
ATOM 550 C CA . ARG A 1 70 ? 11.341 -11.265 -13.536 1.00 88.81 70 ARG A CA 1
ATOM 551 C C . ARG A 1 70 ? 12.433 -12.007 -12.768 1.00 88.81 70 ARG A C 1
ATOM 553 O O . ARG A 1 70 ? 12.694 -13.172 -13.062 1.00 88.81 70 ARG A O 1
ATOM 560 N N . PRO A 1 71 ? 13.008 -11.388 -11.725 1.00 91.81 71 PRO A N 1
ATOM 561 C CA . PRO A 1 71 ? 13.811 -12.123 -10.765 1.00 91.81 71 PRO A CA 1
ATOM 562 C C . PRO A 1 71 ? 12.914 -12.959 -9.834 1.00 91.81 71 PRO A C 1
ATOM 564 O O . PRO A 1 71 ? 11.678 -12.923 -9.916 1.00 91.81 71 PRO A O 1
ATOM 567 N N . ALA A 1 72 ? 13.552 -13.693 -8.922 1.00 93.94 72 ALA A N 1
ATOM 568 C CA . ALA A 1 72 ? 12.877 -14.415 -7.848 1.00 93.94 72 ALA A CA 1
ATOM 569 C C . ALA A 1 72 ? 11.961 -13.494 -7.012 1.00 93.94 72 ALA A C 1
ATOM 571 O O . ALA A 1 72 ? 12.130 -12.273 -6.976 1.00 93.94 72 ALA A O 1
ATOM 572 N N . GLU A 1 73 ? 10.934 -14.071 -6.387 1.00 91.94 73 GLU A N 1
ATOM 573 C CA . GLU A 1 73 ? 9.869 -13.319 -5.709 1.00 91.94 73 GLU A CA 1
ATOM 574 C C . GLU A 1 73 ? 10.356 -12.452 -4.546 1.00 91.94 73 GLU A C 1
ATOM 576 O O . GLU A 1 73 ? 9.991 -11.284 -4.449 1.00 91.94 73 GLU A O 1
ATOM 581 N N . ASP A 1 74 ? 11.245 -12.988 -3.721 1.00 93.94 74 ASP A N 1
ATOM 582 C CA . ASP A 1 74 ? 11.905 -12.276 -2.630 1.00 93.94 74 ASP A CA 1
ATOM 583 C C . ASP A 1 74 ? 12.669 -11.039 -3.134 1.00 93.94 74 ASP A C 1
ATOM 585 O O . ASP A 1 74 ? 12.552 -9.943 -2.577 1.00 93.94 74 ASP A O 1
ATOM 589 N N . VAL A 1 75 ? 13.374 -11.172 -4.262 1.00 95.00 75 VAL A N 1
ATOM 590 C CA . VAL A 1 75 ? 14.054 -10.052 -4.924 1.00 95.00 75 VAL A CA 1
ATOM 591 C C . VAL A 1 75 ? 13.036 -9.029 -5.431 1.00 95.00 75 VAL A C 1
ATOM 593 O O . VAL A 1 75 ? 13.240 -7.822 -5.279 1.00 95.00 75 VAL A O 1
ATOM 596 N N . ARG A 1 76 ? 11.910 -9.477 -5.998 1.00 93.44 76 ARG A N 1
ATOM 597 C CA . ARG A 1 76 ? 10.823 -8.589 -6.444 1.00 93.44 76 ARG A CA 1
ATOM 598 C C . ARG A 1 76 ? 10.206 -7.802 -5.284 1.00 93.44 76 ARG A C 1
ATOM 600 O O . ARG A 1 76 ? 9.926 -6.611 -5.454 1.00 93.44 76 ARG A O 1
ATOM 607 N N . HIS A 1 77 ? 10.034 -8.424 -4.117 1.00 95.19 77 HIS A N 1
ATOM 608 C CA . HIS A 1 77 ? 9.550 -7.764 -2.901 1.00 95.19 77 HIS A CA 1
ATOM 609 C C . HIS A 1 77 ? 10.524 -6.675 -2.447 1.00 95.19 77 HIS A C 1
ATOM 611 O O . HIS A 1 77 ? 10.119 -5.526 -2.269 1.00 95.19 77 HIS A O 1
ATOM 617 N N . ALA A 1 78 ? 11.817 -6.996 -2.357 1.00 94.38 78 ALA A N 1
ATOM 618 C CA . ALA A 1 78 ? 12.852 -6.040 -1.967 1.00 94.38 78 ALA A CA 1
ATOM 619 C C . ALA A 1 78 ? 12.957 -4.853 -2.944 1.00 94.38 78 ALA A C 1
ATOM 621 O O . ALA A 1 78 ? 13.069 -3.698 -2.528 1.00 94.38 78 ALA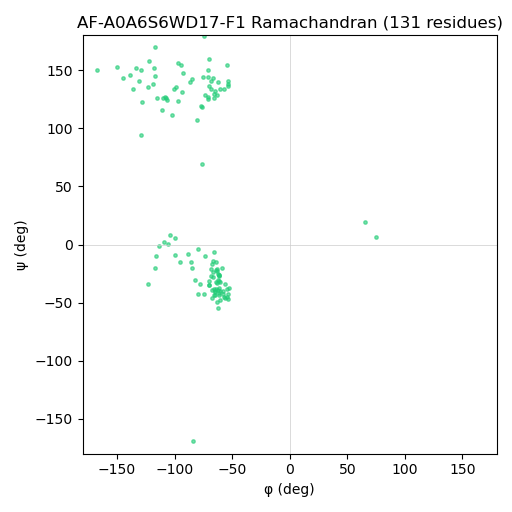 A O 1
ATOM 622 N N . LEU A 1 79 ? 12.873 -5.115 -4.253 1.00 91.94 79 LEU A N 1
ATOM 623 C CA . LEU A 1 79 ? 12.891 -4.068 -5.276 1.00 91.94 79 LEU A CA 1
ATOM 624 C C . LEU A 1 79 ? 11.667 -3.156 -5.181 1.00 91.94 79 LEU A C 1
ATOM 626 O O . LEU A 1 79 ? 11.807 -1.937 -5.277 1.00 91.94 79 LEU A O 1
ATOM 630 N N . LEU A 1 80 ? 10.472 -3.716 -4.977 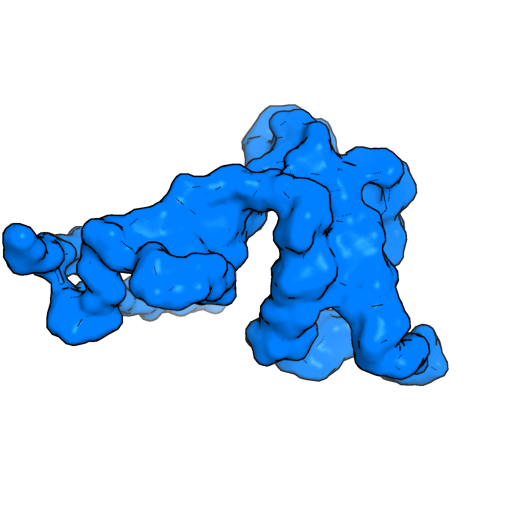1.00 93.75 80 LEU A N 1
ATOM 631 C CA . LEU A 1 80 ? 9.269 -2.911 -4.785 1.00 93.75 80 LEU A CA 1
ATOM 632 C C . LEU A 1 80 ? 9.339 -2.096 -3.494 1.00 93.75 80 LEU A C 1
ATOM 634 O O . LEU A 1 80 ? 9.046 -0.907 -3.540 1.00 93.75 80 LEU A O 1
ATOM 638 N N . ALA A 1 81 ? 9.796 -2.681 -2.388 1.00 94.75 81 ALA A N 1
ATOM 639 C CA . ALA A 1 81 ? 10.009 -1.960 -1.138 1.00 94.75 81 ALA A CA 1
ATOM 640 C C . ALA A 1 81 ? 10.926 -0.745 -1.349 1.00 94.75 81 ALA A C 1
ATOM 642 O O . ALA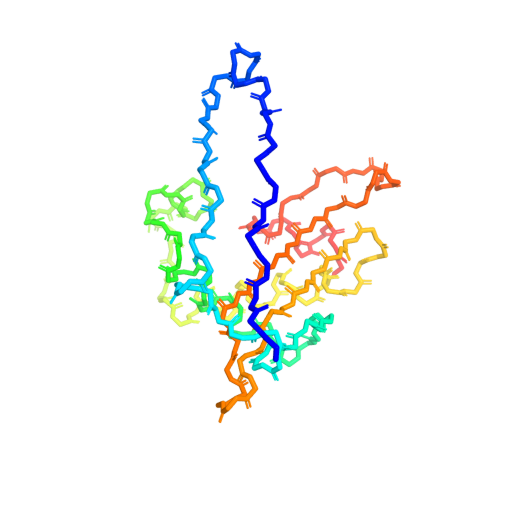 A 1 81 ? 10.588 0.364 -0.945 1.00 94.75 81 ALA A O 1
ATOM 643 N N . LYS A 1 82 ? 12.028 -0.918 -2.090 1.00 91.75 82 LYS A N 1
ATOM 644 C CA . LYS A 1 82 ? 12.926 0.185 -2.452 1.00 91.75 82 LYS A CA 1
ATOM 64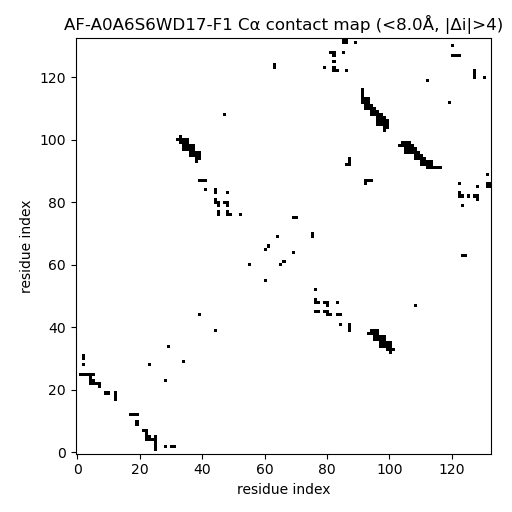5 C C . LYS A 1 82 ? 12.237 1.269 -3.291 1.00 91.75 82 LYS A C 1
ATOM 647 O O . LYS A 1 82 ? 12.512 2.441 -3.074 1.00 91.75 82 LYS A O 1
ATOM 652 N N . ARG A 1 83 ? 11.329 0.906 -4.208 1.00 89.94 83 ARG A N 1
ATOM 653 C CA . ARG A 1 83 ? 10.513 1.867 -4.984 1.00 89.94 83 ARG A CA 1
ATOM 654 C C . ARG A 1 83 ? 9.514 2.644 -4.115 1.00 89.94 83 ARG A C 1
ATOM 656 O O . ARG A 1 83 ? 9.146 3.756 -4.476 1.00 89.94 83 ARG A O 1
ATOM 663 N N . LEU A 1 84 ? 9.058 2.065 -3.003 1.00 92.62 84 LEU A N 1
ATOM 664 C CA . LEU A 1 84 ? 8.088 2.695 -2.100 1.00 92.62 84 LEU A CA 1
ATOM 665 C C . LEU A 1 84 ? 8.715 3.757 -1.194 1.00 92.62 84 LEU A C 1
ATOM 667 O O . LEU A 1 84 ? 8.054 4.745 -0.888 1.00 92.62 84 LEU A O 1
ATOM 671 N N . LEU A 1 85 ? 9.971 3.573 -0.775 1.00 92.69 85 LEU A N 1
ATOM 672 C CA . LEU A 1 85 ? 10.623 4.462 0.195 1.00 92.69 85 LEU A CA 1
ATOM 673 C C . LEU A 1 85 ? 10.588 5.948 -0.204 1.00 92.69 85 LEU A C 1
ATOM 675 O O . LEU A 1 85 ? 10.209 6.763 0.640 1.00 92.69 85 LEU A O 1
ATOM 679 N N . PRO A 1 86 ? 10.915 6.334 -1.452 1.00 90.25 86 PRO A N 1
ATOM 680 C CA . PRO A 1 86 ? 10.866 7.737 -1.846 1.00 90.25 86 PRO A CA 1
ATOM 681 C C . PRO A 1 86 ? 9.421 8.236 -1.942 1.00 90.25 86 PRO A C 1
ATOM 683 O O . PRO A 1 86 ? 9.117 9.354 -1.535 1.00 90.25 86 PRO A O 1
ATOM 686 N N . ALA A 1 87 ? 8.491 7.373 -2.369 1.00 89.56 87 ALA A N 1
ATOM 687 C CA . ALA A 1 87 ? 7.069 7.700 -2.431 1.00 89.56 87 ALA A CA 1
ATOM 688 C C . ALA A 1 87 ? 6.466 7.999 -1.045 1.00 89.56 87 ALA A C 1
ATOM 690 O O . ALA A 1 87 ? 5.608 8.868 -0.947 1.00 89.56 87 ALA A O 1
ATOM 691 N N . PHE A 1 88 ? 6.930 7.351 0.033 1.00 92.12 88 PHE A N 1
ATOM 692 C CA . PHE A 1 88 ? 6.495 7.670 1.405 1.00 92.12 88 PHE A CA 1
ATOM 693 C C . PHE A 1 88 ? 6.930 9.058 1.879 1.00 92.12 88 PHE A C 1
ATOM 695 O O . PHE A 1 88 ? 6.308 9.622 2.774 1.00 92.12 88 PHE A O 1
ATOM 702 N N . LYS A 1 89 ? 7.995 9.607 1.291 1.00 90.44 89 LYS A N 1
ATOM 703 C CA . LYS A 1 89 ? 8.540 10.927 1.635 1.00 90.44 89 LYS A CA 1
ATOM 704 C C . LYS A 1 89 ? 8.098 12.018 0.666 1.00 90.44 89 LYS A C 1
ATOM 706 O O . LYS A 1 89 ? 8.360 13.194 0.914 1.00 90.44 89 LYS A O 1
ATOM 711 N N . HIS A 1 90 ? 7.463 11.646 -0.442 1.00 90.69 90 HIS A N 1
ATOM 712 C CA . HIS A 1 90 ? 7.139 12.581 -1.502 1.00 90.69 90 HIS A CA 1
ATOM 713 C C . HIS A 1 90 ? 6.014 13.537 -1.059 1.00 90.69 90 HIS A C 1
ATOM 715 O O . HIS A 1 90 ? 4.941 13.076 -0.670 1.00 90.69 90 HIS A O 1
ATOM 721 N N . PRO A 1 91 ? 6.190 14.868 -1.168 1.00 91.31 91 PRO A N 1
ATOM 722 C CA . PRO A 1 91 ? 5.280 15.853 -0.567 1.00 91.31 91 PRO A CA 1
ATOM 723 C C . PRO A 1 91 ? 3.860 15.826 -1.147 1.00 91.31 91 PRO A C 1
ATOM 725 O O . PRO A 1 91 ? 2.912 16.273 -0.506 1.00 91.31 91 PRO A O 1
ATOM 728 N N . HIS A 1 92 ? 3.707 15.297 -2.361 1.00 91.69 92 HIS A N 1
ATOM 729 C CA . HIS A 1 92 ? 2.414 15.170 -3.033 1.00 91.69 92 HIS A CA 1
ATOM 730 C C . HIS A 1 92 ? 1.861 13.746 -3.031 1.00 91.69 92 HIS A C 1
ATOM 732 O O . HIS A 1 92 ? 0.878 13.491 -3.719 1.00 91.69 92 HIS A O 1
ATOM 738 N N . MET A 1 93 ? 2.482 12.813 -2.311 1.00 91.50 93 MET A N 1
ATOM 739 C CA . MET A 1 93 ? 2.000 11.442 -2.201 1.00 91.50 93 MET A CA 1
ATOM 740 C C . MET A 1 93 ? 1.593 11.171 -0.759 1.00 91.50 93 MET A C 1
ATOM 742 O O . MET A 1 93 ? 2.383 11.350 0.160 1.00 91.50 93 MET A O 1
ATOM 746 N N . ILE A 1 94 ? 0.361 10.714 -0.561 1.00 93.12 94 ILE A N 1
ATOM 747 C CA . ILE A 1 94 ? -0.102 10.256 0.746 1.00 93.12 94 ILE A CA 1
ATOM 748 C C . ILE A 1 94 ? -0.269 8.75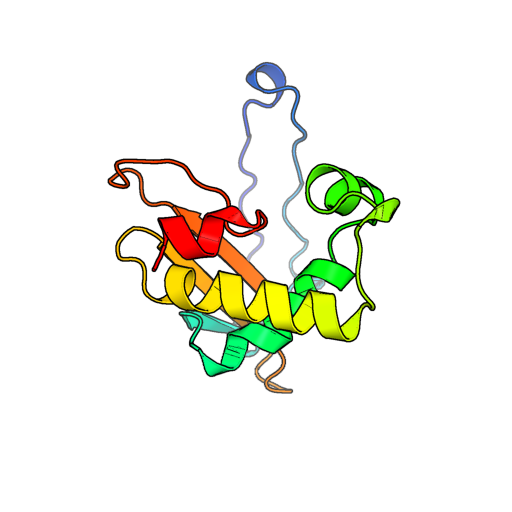3 0.663 1.00 93.12 94 ILE A C 1
ATOM 750 O O . ILE A 1 94 ? -0.965 8.260 -0.223 1.00 93.12 94 ILE A O 1
ATOM 754 N N . ILE A 1 95 ? 0.368 8.027 1.581 1.00 94.44 95 ILE A N 1
ATOM 755 C CA . ILE A 1 95 ? 0.174 6.589 1.741 1.00 94.44 95 ILE A CA 1
ATOM 756 C C . ILE A 1 95 ? -0.132 6.318 3.211 1.00 94.44 95 ILE A C 1
ATOM 758 O O . ILE A 1 95 ? 0.636 6.690 4.099 1.00 94.44 95 ILE A O 1
ATOM 762 N N . VAL A 1 96 ? -1.281 5.697 3.453 1.00 96.81 96 VAL A N 1
ATOM 763 C CA . VAL A 1 96 ? -1.776 5.326 4.779 1.00 96.81 96 VAL A CA 1
ATOM 764 C C . VAL A 1 96 ? -1.919 3.817 4.885 1.00 96.81 96 VAL A C 1
ATOM 766 O O . VAL A 1 96 ? -2.208 3.128 3.901 1.00 96.81 96 VAL A O 1
ATOM 769 N N . LYS A 1 97 ? -1.778 3.317 6.108 1.00 96.50 97 LYS A N 1
ATOM 770 C CA . LYS A 1 97 ? -2.032 1.930 6.485 1.00 96.50 97 LYS A CA 1
ATOM 771 C C . LYS A 1 97 ? -3.165 1.856 7.501 1.00 96.50 97 LYS A C 1
ATOM 773 O O . LYS A 1 97 ? -3.296 2.725 8.363 1.00 96.50 97 LYS A O 1
ATOM 778 N N . ALA A 1 98 ? -3.963 0.802 7.399 1.00 96.62 98 ALA A N 1
ATOM 779 C CA . ALA A 1 98 ? -4.895 0.383 8.432 1.00 96.62 98 ALA A CA 1
ATOM 780 C C . ALA A 1 98 ? -4.237 -0.727 9.258 1.00 96.62 98 ALA A C 1
ATOM 782 O O . ALA A 1 98 ? -3.817 -1.744 8.701 1.00 96.62 98 ALA A O 1
ATOM 783 N N . VAL A 1 99 ? -4.147 -0.522 10.568 1.00 96.69 99 VAL A N 1
ATOM 784 C CA . VAL A 1 99 ? -3.561 -1.454 11.533 1.00 96.69 99 VAL A CA 1
ATOM 785 C C . VAL A 1 99 ? -4.678 -2.055 12.375 1.00 96.69 99 VAL A C 1
ATOM 787 O O . VAL A 1 99 ? -5.472 -1.322 12.969 1.00 96.69 99 VAL A O 1
ATOM 790 N N . PHE A 1 100 ? -4.730 -3.383 12.436 1.00 96.81 100 PHE A N 1
ATOM 791 C CA . PHE A 1 100 ? -5.648 -4.110 13.301 1.00 96.81 100 PHE A CA 1
ATOM 792 C C . PHE A 1 100 ? -5.080 -4.155 14.721 1.00 96.81 100 PHE A C 1
ATOM 794 O O . PHE A 1 100 ? -4.114 -4.863 15.000 1.00 96.81 100 PHE A O 1
ATOM 801 N N . VAL A 1 101 ? -5.673 -3.376 15.624 1.00 97.44 101 VAL A N 1
ATOM 802 C CA . VAL A 1 101 ? -5.163 -3.123 16.982 1.00 97.44 101 VAL A CA 1
ATOM 803 C C . VAL A 1 101 ? -4.884 -4.405 17.781 1.00 97.44 101 VAL A C 1
ATOM 805 O O . VAL A 1 101 ? -3.826 -4.459 18.406 1.00 97.44 101 VAL A O 1
ATOM 808 N N . PRO A 1 102 ? -5.736 -5.454 17.759 1.00 97.31 102 PRO A N 1
ATOM 809 C CA . PRO A 1 102 ? -5.499 -6.662 18.552 1.00 97.31 102 PRO A CA 1
ATOM 810 C C . PRO A 1 102 ? -4.208 -7.418 18.217 1.00 97.31 102 PRO A C 1
ATOM 812 O O . PRO A 1 102 ? -3.686 -8.126 19.073 1.00 97.31 102 PRO A O 1
ATOM 815 N N . THR A 1 103 ? -3.699 -7.293 16.989 1.00 96.38 103 THR A N 1
ATOM 816 C CA . THR A 1 103 ? -2.506 -8.027 16.520 1.00 96.38 103 THR A CA 1
ATOM 817 C C . THR A 1 103 ? -1.343 -7.111 16.148 1.00 96.38 103 THR A C 1
ATOM 819 O O . THR A 1 103 ? -0.202 -7.560 16.093 1.00 96.38 103 THR A O 1
ATOM 822 N N . GLY A 1 104 ? -1.616 -5.833 15.880 1.00 93.62 104 GLY A N 1
ATOM 823 C CA . GLY A 1 104 ? -0.657 -4.903 15.291 1.00 93.62 104 GLY A CA 1
ATOM 824 C C . GLY A 1 104 ? -0.419 -5.122 13.793 1.00 93.62 104 GLY A C 1
ATOM 825 O O . GLY A 1 104 ? 0.451 -4.468 13.222 1.00 93.62 104 GLY A O 1
ATOM 826 N N . GLU A 1 105 ? -1.164 -6.016 13.135 1.00 93.44 105 GLU A N 1
ATOM 827 C CA . GLU A 1 105 ? -0.974 -6.304 11.713 1.00 93.44 105 GLU A CA 1
ATOM 828 C C . GLU A 1 105 ? -1.528 -5.201 10.808 1.00 93.44 105 GLU A C 1
ATOM 830 O O . GLU A 1 105 ? -2.585 -4.618 11.060 1.00 93.44 105 GLU A O 1
ATOM 835 N N . ILE A 1 106 ? -0.834 -4.955 9.695 1.00 94.62 106 ILE A N 1
ATOM 836 C CA . ILE A 1 106 ? -1.342 -4.120 8.607 1.00 94.62 106 ILE A CA 1
ATOM 837 C C . ILE A 1 106 ? -2.374 -4.932 7.824 1.00 94.62 106 ILE A C 1
ATOM 839 O O . ILE A 1 106 ? -2.036 -5.947 7.218 1.00 94.62 106 ILE A O 1
ATOM 843 N N . ILE A 1 107 ? -3.613 -4.450 7.792 1.00 93.94 107 ILE A N 1
ATOM 844 C CA . ILE A 1 107 ? -4.746 -5.117 7.126 1.00 93.94 107 ILE A CA 1
ATOM 845 C C . ILE A 1 107 ? -5.272 -4.347 5.913 1.00 93.94 107 ILE A C 1
ATOM 847 O O . ILE A 1 107 ? -6.203 -4.782 5.239 1.00 93.94 107 ILE A O 1
ATOM 851 N N . GLY A 1 108 ? -4.683 -3.191 5.618 1.00 93.06 108 GLY A N 1
ATOM 852 C CA . GLY A 1 108 ? -5.030 -2.401 4.449 1.00 93.06 108 GLY A CA 1
ATOM 853 C C . GLY A 1 108 ? -4.014 -1.304 4.190 1.00 93.06 108 GLY A C 1
ATOM 854 O O . GLY A 1 108 ? -3.397 -0.783 5.117 1.00 93.06 108 GLY A O 1
ATOM 855 N N . VAL A 1 109 ? -3.854 -0.948 2.919 1.00 95.00 109 VAL A N 1
ATOM 856 C CA . VAL A 1 109 ? -3.000 0.153 2.472 1.00 95.00 109 VAL A CA 1
ATOM 857 C C . VAL A 1 109 ? -3.764 0.932 1.416 1.00 95.00 109 VAL A C 1
ATOM 859 O O . VAL A 1 109 ? -4.341 0.343 0.502 1.00 95.00 109 VAL A O 1
ATOM 862 N N . ALA A 1 110 ? -3.753 2.252 1.531 1.00 93.50 110 ALA A N 1
ATOM 863 C CA . ALA A 1 110 ? -4.295 3.145 0.522 1.00 93.50 110 ALA A CA 1
ATOM 864 C C . ALA A 1 110 ? -3.273 4.235 0.219 1.00 93.50 110 ALA A C 1
ATOM 866 O O . ALA A 1 110 ? -2.610 4.738 1.123 1.00 93.50 110 ALA A O 1
ATOM 867 N N . GLY A 1 111 ? -3.147 4.601 -1.053 1.00 91.81 111 GLY A N 1
ATOM 868 C CA . GLY A 1 111 ? -2.254 5.671 -1.467 1.00 91.81 111 GLY A CA 1
ATOM 869 C C . GLY A 1 111 ? -2.821 6.463 -2.631 1.00 91.81 111 GLY A C 1
ATOM 870 O O . GLY A 1 111 ? -3.476 5.899 -3.507 1.00 91.81 111 GLY A O 1
ATOM 871 N N . TRP A 1 112 ? -2.579 7.768 -2.626 1.00 91.75 112 TRP A N 1
ATOM 872 C CA . TRP A 1 112 ? -3.026 8.677 -3.674 1.00 91.75 112 TRP A CA 1
ATOM 873 C C . TRP A 1 112 ? -2.065 9.853 -3.829 1.00 91.75 112 TRP A C 1
ATOM 875 O O . TRP A 1 112 ? -1.394 10.269 -2.882 1.00 91.75 112 TRP A O 1
ATOM 885 N N . SER A 1 113 ? -2.032 10.405 -5.039 1.00 91.06 113 SER A N 1
ATOM 886 C CA . SER A 1 113 ? -1.356 11.668 -5.318 1.00 91.06 113 SER A CA 1
ATOM 887 C C . SER A 1 113 ? -2.306 12.833 -5.052 1.00 91.06 113 SER A C 1
ATOM 889 O O . SER A 1 113 ? -3.498 12.765 -5.363 1.00 91.06 113 SER A O 1
ATOM 891 N N . LEU A 1 114 ? -1.788 13.906 -4.463 1.00 90.75 114 LEU A N 1
ATOM 892 C CA . LEU A 1 114 ? -2.544 15.131 -4.237 1.00 90.75 114 LEU A CA 1
ATOM 893 C C . LEU A 1 114 ? -2.796 15.862 -5.567 1.00 90.75 114 LEU A C 1
ATOM 895 O O . LEU A 1 114 ? -1.935 15.824 -6.446 1.00 90.75 114 LEU A O 1
ATOM 899 N N . PRO A 1 115 ? -3.909 16.610 -5.704 1.00 89.81 115 PRO A N 1
ATOM 900 C CA . PRO A 1 115 ? -4.191 17.403 -6.907 1.00 89.81 115 PRO A CA 1
ATOM 901 C C . PRO A 1 115 ? -3.127 18.456 -7.243 1.00 89.81 115 PRO A C 1
ATOM 903 O O . PRO A 1 115 ? -3.059 18.921 -8.372 1.00 89.81 115 PRO A O 1
ATOM 906 N N . SER A 1 116 ? -2.308 18.849 -6.263 1.00 90.38 116 SER A N 1
ATOM 907 C CA . SER A 1 116 ? -1.184 19.772 -6.441 1.00 90.38 116 SER A CA 1
ATOM 908 C C . SER A 1 116 ? 0.069 19.116 -7.024 1.00 90.38 116 SER A C 1
ATOM 910 O O . SER A 1 116 ? 1.059 19.809 -7.240 1.00 90.38 116 SER A O 1
ATOM 912 N N . SER A 1 117 ? 0.061 17.797 -7.242 1.00 88.50 117 SER A N 1
ATOM 913 C CA . SER A 1 117 ? 1.194 17.109 -7.848 1.00 88.50 117 SER A CA 1
ATOM 914 C C . SER A 1 117 ? 1.360 17.574 -9.298 1.00 88.50 117 SER A C 1
ATOM 916 O O . SER A 1 117 ? 0.398 17.495 -10.065 1.00 88.50 117 SER A O 1
ATOM 918 N N . PRO A 1 118 ? 2.551 18.053 -9.696 1.00 85.69 118 PRO A N 1
ATOM 919 C CA . PRO A 1 118 ? 2.776 18.522 -11.062 1.00 85.69 118 PRO A CA 1
ATOM 920 C C . PRO A 1 118 ? 2.738 17.380 -12.087 1.00 85.69 118 PRO A C 1
ATOM 922 O O . PRO A 1 118 ? 2.516 17.623 -13.271 1.00 85.69 118 PRO A O 1
ATOM 925 N N . GLU A 1 119 ? 2.939 16.138 -11.641 1.00 82.81 119 GLU A N 1
ATOM 926 C CA . GLU A 1 119 ? 3.060 14.959 -12.490 1.00 82.81 119 GLU A CA 1
ATOM 927 C C . GLU A 1 119 ? 2.299 13.775 -11.884 1.00 82.81 119 GLU A C 1
ATOM 929 O O . GLU A 1 119 ? 2.256 13.591 -10.669 1.00 82.81 119 GLU A O 1
ATOM 934 N N . VAL A 1 120 ? 1.717 12.931 -12.740 1.00 78.12 120 VAL A N 1
ATOM 935 C CA . VAL A 1 120 ? 1.128 11.655 -12.320 1.00 78.12 120 VAL A CA 1
ATOM 936 C C . VAL A 1 120 ? 2.100 10.543 -12.679 1.00 78.12 120 VAL A C 1
ATOM 938 O O . VAL A 1 120 ? 2.279 10.215 -13.852 1.00 78.12 120 VAL A O 1
ATOM 941 N N . HIS A 1 121 ? 2.692 9.925 -11.663 1.00 83.44 121 HIS A N 1
ATOM 942 C CA . HIS A 1 121 ? 3.560 8.768 -11.832 1.00 83.44 121 HIS A CA 1
ATOM 943 C C . HIS A 1 121 ? 3.037 7.575 -11.026 1.00 83.44 121 HIS A C 1
ATOM 945 O O . HIS A 1 121 ? 2.250 7.707 -10.092 1.00 83.44 121 HIS A O 1
ATOM 951 N N . THR A 1 122 ? 3.429 6.367 -11.423 1.00 84.69 122 THR A N 1
ATOM 952 C CA . THR A 1 122 ? 3.016 5.135 -10.748 1.00 84.69 122 THR A CA 1
ATOM 953 C C . THR A 1 122 ? 4.171 4.541 -9.953 1.00 84.69 122 THR A C 1
ATOM 955 O O . THR A 1 122 ? 5.230 4.235 -10.499 1.00 84.69 122 THR A O 1
ATOM 958 N N . LEU A 1 123 ? 3.944 4.326 -8.658 1.00 85.88 123 LEU A N 1
ATOM 959 C CA . LEU A 1 123 ? 4.897 3.712 -7.722 1.00 85.88 123 LEU A CA 1
ATOM 960 C C . LEU A 1 123 ? 5.253 2.249 -8.049 1.00 85.88 123 LEU A C 1
ATOM 962 O O . LEU A 1 123 ? 6.234 1.710 -7.546 1.00 85.88 123 LEU A O 1
ATOM 966 N N . PHE A 1 124 ? 4.475 1.595 -8.916 1.00 87.62 124 PHE A N 1
ATOM 967 C CA . PHE A 1 124 ? 4.669 0.188 -9.272 1.00 87.62 124 PHE A CA 1
ATOM 968 C C . PHE A 1 124 ? 5.633 -0.031 -10.445 1.00 87.62 124 PHE A C 1
ATOM 970 O O . PHE A 1 124 ? 5.944 -1.175 -10.773 1.00 87.62 124 PHE A O 1
ATOM 977 N N . ARG A 1 125 ? 6.070 1.033 -11.131 1.00 84.38 125 ARG A N 1
ATOM 978 C CA . ARG A 1 125 ? 7.010 0.925 -12.258 1.00 84.38 125 ARG A CA 1
ATOM 979 C C . ARG A 1 125 ? 8.443 1.125 -11.795 1.00 84.38 125 ARG A C 1
ATOM 981 O O . ARG A 1 125 ? 8.706 1.822 -10.824 1.00 84.38 125 ARG A O 1
ATOM 988 N N . ARG A 1 126 ? 9.390 0.556 -12.543 1.00 80.12 126 ARG A N 1
ATOM 989 C CA . ARG A 1 126 ? 10.828 0.718 -12.285 1.00 80.12 126 ARG A CA 1
ATOM 990 C C . ARG A 1 126 ? 11.266 2.188 -12.221 1.00 80.12 126 ARG A C 1
ATOM 992 O O . ARG A 1 126 ? 12.060 2.512 -11.349 1.00 80.12 126 ARG A O 1
ATOM 999 N N . SER A 1 127 ? 10.703 3.053 -13.067 1.00 82.69 127 SER A N 1
ATOM 1000 C CA . SER A 1 127 ? 10.988 4.497 -13.102 1.00 82.69 127 SER A CA 1
ATOM 1001 C C . SER A 1 127 ? 10.535 5.262 -11.852 1.00 82.69 127 SER A C 1
ATOM 1003 O O . SER A 1 127 ? 10.816 6.446 -11.730 1.00 82.69 127 SER A O 1
ATOM 1005 N N . ALA A 1 128 ? 9.824 4.615 -10.920 1.00 80.69 128 ALA A N 1
ATOM 1006 C CA . ALA A 1 128 ? 9.349 5.264 -9.703 1.00 80.69 128 ALA A CA 1
ATOM 1007 C C . ALA A 1 128 ? 10.487 5.725 -8.786 1.00 80.69 128 ALA A C 1
ATOM 1009 O O . ALA A 1 128 ? 10.321 6.738 -8.122 1.00 80.69 128 ALA A O 1
ATOM 1010 N N . VAL A 1 129 ? 11.619 5.009 -8.755 1.00 79.62 129 VAL A N 1
ATOM 1011 C CA . VAL A 1 129 ? 12.790 5.442 -7.968 1.00 79.62 129 VAL A CA 1
ATOM 1012 C C . VAL A 1 129 ? 13.292 6.769 -8.513 1.00 79.62 129 VAL A C 1
ATOM 1014 O O . VAL A 1 129 ? 13.295 7.749 -7.786 1.00 79.62 129 VAL A O 1
ATOM 1017 N N . ASP A 1 130 ? 13.585 6.821 -9.813 1.00 81.75 130 ASP A N 1
ATOM 1018 C CA . ASP A 1 130 ? 14.114 8.028 -10.454 1.00 81.75 130 ASP A CA 1
ATOM 1019 C C . ASP A 1 130 ? 13.151 9.226 -10.344 1.00 81.75 130 ASP A C 1
ATOM 1021 O O . ASP A 1 130 ? 13.591 10.368 -10.268 1.00 81.75 130 ASP A O 1
ATOM 1025 N N . HIS A 1 131 ? 11.837 8.975 -10.340 1.00 78.12 131 HIS A N 1
ATOM 1026 C CA . HIS A 1 131 ? 10.823 10.026 -10.250 1.00 78.12 131 HIS A CA 1
ATOM 1027 C C . HIS A 1 131 ? 10.598 10.541 -8.818 1.00 78.12 131 HIS A C 1
ATOM 1029 O O . HIS A 1 131 ? 10.447 11.744 -8.624 1.00 78.12 131 HIS A O 1
ATOM 1035 N N . TYR A 1 132 ? 10.544 9.659 -7.814 1.00 76.38 132 TYR A N 1
ATOM 1036 C CA . TYR A 1 132 ? 10.209 10.052 -6.439 1.00 76.38 132 TYR A CA 1
ATOM 1037 C C . TYR A 1 132 ? 11.430 10.319 -5.541 1.00 76.38 132 TYR A C 1
ATOM 1039 O O . TYR A 1 132 ? 11.243 10.908 -4.474 1.00 76.38 132 TYR A O 1
ATOM 1047 N N . GLY A 1 133 ? 12.644 9.906 -5.934 1.00 61.72 133 GLY A N 1
ATOM 1048 C CA . GLY A 1 133 ? 13.893 10.146 -5.194 1.00 61.72 133 GLY A CA 1
ATOM 1049 C C . GLY A 1 133 ? 14.844 8.956 -5.172 1.00 61.72 133 GLY A C 1
ATOM 1050 O O . GLY A 1 133 ? 14.596 8.020 -4.381 1.00 61.72 133 GLY A O 1
#

Secondary structure (DSSP, 8-state):
-PPPPPPP----GGGTT--PPPPPPGGGSPPGGGEEEEE--GGGHHHHHHHHHHHS-HHHHHTTS-GGG---HHHHHHHHHHHHHHHHH-TTEEEEEEEETTTTEEEEEEEEE-TT-SS---TTSTTHHHHH-

Mean predicted aligned error: 5.65 Å

Sequence (133 aa):
MPQQQAAFIKVPTELTGGFQTMPTEPSRRIPDSDLRVEICTEADALKIAEAFYTCFPADWWAKKEPVELRPAEDVRHALLAKRLLPAFKHPHMIIVKAVFVPTGEIIGVAGWSLPSSPEVHTLFRRSAVDHYG

Radius of gyration: 17.34 Å; Cα contacts (8 Å, |Δi|>4): 141; chains: 1; bounding box: 39×34×40 Å